Protein AF-A0A455UJW9-F1 (afdb_monomer_lite)

Structure (mmCIF, N/CA/C/O backbone):
data_AF-A0A455UJW9-F1
#
_entry.id   AF-A0A455UJW9-F1
#
loop_
_atom_site.group_PDB
_atom_site.id
_atom_site.type_symbol
_atom_site.label_atom_id
_atom_site.label_alt_id
_atom_site.label_comp_id
_atom_site.label_asym_id
_atom_site.label_entity_id
_atom_site.label_seq_id
_atom_site.pdbx_PDB_ins_code
_atom_site.Cartn_x
_atom_site.Cartn_y
_atom_site.Cartn_z
_atom_site.occupancy
_atom_site.B_iso_or_equiv
_atom_site.auth_seq_id
_atom_site.auth_comp_id
_atom_site.auth_asym_id
_atom_site.auth_atom_id
_atom_site.pdbx_PDB_model_num
ATOM 1 N N . MET A 1 1 ? -1.111 4.342 -15.914 1.00 88.56 1 MET A N 1
ATOM 2 C CA . MET A 1 1 ? -1.511 3.745 -17.210 1.00 88.56 1 MET A CA 1
ATOM 3 C C . MET A 1 1 ? -1.893 4.781 -18.258 1.00 88.56 1 MET A C 1
ATOM 5 O O . MET A 1 1 ? -1.295 4.732 -19.317 1.00 88.56 1 MET A O 1
ATOM 9 N N . GLY A 1 2 ? -2.796 5.737 -17.989 1.00 90.56 2 GLY A N 1
ATOM 10 C CA . GLY A 1 2 ? -3.159 6.770 -18.980 1.00 90.56 2 GLY A CA 1
ATOM 11 C C . GLY A 1 2 ? -1.954 7.541 -19.537 1.00 90.56 2 GLY A C 1
ATOM 12 O O . GLY A 1 2 ? -1.748 7.569 -20.743 1.00 90.56 2 GLY A O 1
ATOM 13 N N . THR A 1 3 ? -1.087 8.051 -18.657 1.00 90.50 3 THR A N 1
ATOM 14 C CA . THR A 1 3 ? 0.173 8.707 -19.053 1.00 90.50 3 THR A CA 1
ATOM 15 C C . THR A 1 3 ? 1.093 7.773 -19.843 1.00 90.50 3 THR A C 1
ATOM 17 O O . THR A 1 3 ? 1.628 8.165 -20.869 1.00 90.50 3 THR A O 1
ATOM 20 N N . TYR A 1 4 ? 1.241 6.516 -19.412 1.00 91.81 4 TYR A N 1
ATOM 21 C CA . TYR A 1 4 ? 2.058 5.528 -20.126 1.00 91.81 4 TYR A CA 1
ATOM 22 C C . TYR A 1 4 ? 1.553 5.305 -21.557 1.00 91.81 4 TYR A C 1
ATOM 24 O O . TYR A 1 4 ? 2.340 5.363 -22.497 1.00 91.81 4 TYR A O 1
ATOM 32 N N . PHE A 1 5 ? 0.244 5.106 -21.733 1.00 93.31 5 PHE A N 1
ATOM 33 C CA . PHE A 1 5 ? -0.363 4.927 -23.049 1.00 93.31 5 PHE A CA 1
ATOM 34 C C . PHE A 1 5 ? -0.197 6.173 -23.925 1.00 93.31 5 PHE A C 1
ATOM 36 O O . PHE A 1 5 ? 0.151 6.048 -25.092 1.00 93.31 5 PHE A O 1
ATOM 43 N N . LEU A 1 6 ? -0.366 7.371 -23.355 1.00 95.31 6 LEU A N 1
ATOM 44 C CA . LEU A 1 6 ? -0.190 8.628 -24.084 1.00 95.31 6 LEU A CA 1
ATOM 45 C C . LEU A 1 6 ? 1.208 8.744 -24.719 1.00 95.31 6 LEU A C 1
ATOM 47 O O . LEU A 1 6 ? 1.315 9.156 -25.872 1.00 95.31 6 LEU A O 1
ATOM 51 N N . TYR A 1 7 ? 2.262 8.355 -23.995 1.00 92.94 7 TYR A N 1
ATOM 52 C CA . TYR A 1 7 ? 3.645 8.454 -24.481 1.00 92.94 7 TYR A CA 1
ATOM 53 C C . TYR A 1 7 ? 4.110 7.253 -25.310 1.00 92.94 7 TYR A C 1
ATOM 55 O O . TYR A 1 7 ? 4.898 7.427 -26.233 1.00 92.94 7 TYR A O 1
ATOM 63 N N . THR A 1 8 ? 3.653 6.040 -24.995 1.00 92.75 8 THR A N 1
ATOM 64 C CA . THR A 1 8 ? 4.117 4.816 -25.676 1.00 92.75 8 THR A CA 1
ATOM 65 C C . THR A 1 8 ? 3.213 4.373 -26.819 1.00 92.75 8 THR A C 1
ATOM 67 O O . THR A 1 8 ? 3.627 3.550 -27.629 1.00 92.75 8 THR A O 1
ATOM 70 N N . GLN A 1 9 ? 1.979 4.889 -26.878 1.00 94.19 9 GLN A N 1
ATOM 71 C CA . GLN A 1 9 ? 0.927 4.477 -27.816 1.00 94.19 9 GLN A CA 1
ATOM 72 C C . GLN A 1 9 ? 0.648 2.962 -27.785 1.00 94.19 9 GLN A C 1
ATOM 74 O O . GLN A 1 9 ? 0.117 2.391 -28.736 1.00 94.19 9 GLN A O 1
ATOM 79 N N . GLN A 1 10 ? 1.004 2.291 -26.684 1.00 91.75 10 GLN A N 1
ATOM 80 C CA . GLN A 1 10 ? 0.871 0.849 -26.513 1.00 91.75 10 GLN A CA 1
ATOM 81 C C . GLN A 1 10 ? 0.342 0.510 -25.120 1.00 91.75 10 GLN A C 1
ATOM 83 O O . GLN A 1 10 ? 0.621 1.185 -24.128 1.00 91.75 10 GLN A O 1
ATOM 88 N N . LEU A 1 11 ? -0.427 -0.576 -25.040 1.00 89.62 11 LEU A N 1
ATOM 89 C CA . LEU A 1 11 ? -0.830 -1.185 -23.778 1.00 89.62 11 LEU A CA 1
ATOM 90 C C . LEU A 1 11 ? -0.004 -2.448 -23.570 1.00 89.62 11 LEU A C 1
ATOM 92 O O . LEU A 1 11 ? -0.319 -3.509 -24.101 1.00 89.62 11 LEU A O 1
ATOM 96 N N . SER A 1 12 ? 1.066 -2.324 -22.792 1.00 89.06 12 SER A N 1
ATOM 97 C CA . SER A 1 12 ? 1.837 -3.471 -22.328 1.00 89.06 12 SER A CA 1
ATOM 98 C C . SER A 1 12 ? 1.301 -3.951 -20.977 1.00 89.06 12 SER A C 1
ATOM 100 O O . SER A 1 12 ? 0.791 -3.167 -20.174 1.00 89.06 12 SER A O 1
ATOM 102 N N . GLY A 1 13 ? 1.394 -5.258 -20.721 1.00 91.31 13 GLY A N 1
ATOM 103 C CA . GLY A 1 13 ? 0.928 -5.854 -19.463 1.00 91.31 13 GLY A CA 1
ATOM 104 C C . GLY A 1 13 ? 1.820 -5.511 -18.266 1.00 91.31 13 GLY A C 1
ATOM 105 O O . GLY A 1 13 ? 1.342 -5.392 -17.143 1.00 91.31 13 GLY A O 1
ATOM 106 N N . LEU A 1 14 ? 3.116 -5.307 -18.498 1.00 92.62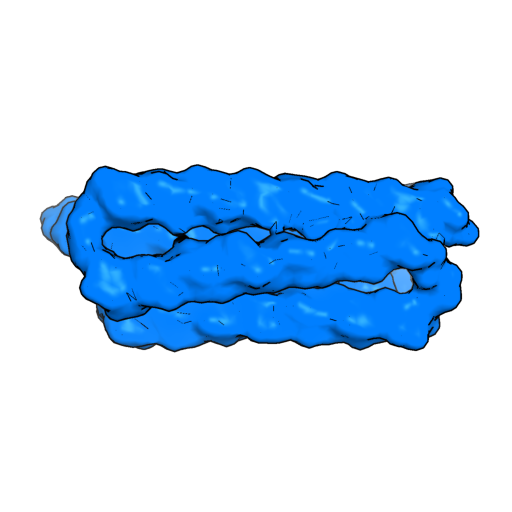 14 LEU A N 1
ATOM 107 C CA . LEU A 1 14 ? 4.110 -5.173 -17.434 1.00 92.62 14 LEU A CA 1
ATOM 108 C C . LEU A 1 14 ? 3.878 -3.960 -16.503 1.00 92.62 14 LEU A C 1
ATOM 110 O O . LEU A 1 14 ? 3.910 -4.145 -15.287 1.00 92.62 14 LEU A O 1
ATOM 114 N N . PRO A 1 15 ? 3.568 -2.744 -17.006 1.00 93.25 15 PRO A N 1
ATOM 115 C CA . PRO A 1 15 ? 3.308 -1.573 -16.164 1.00 93.25 15 PRO A CA 1
ATOM 116 C C . PRO A 1 15 ? 2.028 -1.671 -15.326 1.00 93.25 15 PRO A C 1
ATOM 118 O O . PRO A 1 15 ? 1.856 -0.891 -14.387 1.00 93.25 15 PRO A O 1
ATOM 121 N N . PHE A 1 16 ? 1.134 -2.627 -15.613 1.00 96.25 16 PHE A N 1
ATOM 122 C CA . PHE A 1 16 ? -0.020 -2.872 -14.747 1.00 96.25 16 PHE A CA 1
ATOM 123 C C . PHE A 1 16 ? 0.390 -3.421 -13.380 1.00 96.25 16 PHE A C 1
ATOM 125 O O . PHE A 1 16 ? -0.318 -3.158 -12.415 1.00 96.25 16 PHE A O 1
ATOM 132 N N . LEU A 1 17 ? 1.525 -4.121 -13.264 1.00 96.81 17 LEU A N 1
ATOM 133 C CA . LEU A 1 17 ? 2.012 -4.647 -11.984 1.00 96.81 17 LEU A CA 1
ATOM 134 C C . LEU A 1 17 ? 2.295 -3.528 -10.961 1.00 96.81 17 LEU A C 1
ATOM 136 O O . LEU A 1 17 ? 1.644 -3.520 -9.912 1.00 96.81 17 LEU A O 1
ATOM 140 N N . PRO A 1 18 ? 3.177 -2.542 -11.238 1.00 95.44 18 PRO A N 1
ATOM 141 C CA . PRO A 1 18 ? 3.417 -1.441 -10.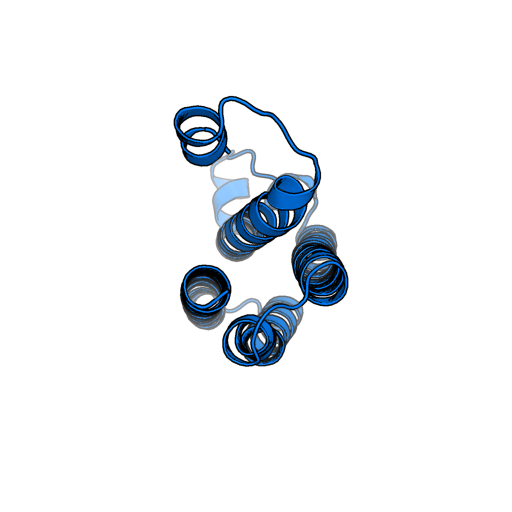308 1.00 95.44 18 PRO A CA 1
ATOM 142 C C . PRO A 1 18 ? 2.196 -0.518 -10.177 1.00 95.44 18 PRO A C 1
ATOM 144 O O . PRO A 1 18 ? 1.929 -0.011 -9.090 1.00 95.44 18 PRO A O 1
ATOM 147 N N . ALA A 1 19 ? 1.395 -0.339 -11.237 1.00 96.25 19 ALA A N 1
ATOM 148 C CA . ALA A 1 19 ? 0.160 0.443 -11.151 1.00 96.25 19 ALA A CA 1
ATOM 149 C C . ALA A 1 19 ? -0.856 -0.186 -10.179 1.00 96.25 19 ALA A C 1
ATOM 151 O O . ALA A 1 19 ? -1.443 0.520 -9.355 1.00 96.25 19 ALA A O 1
ATOM 152 N N . ALA A 1 20 ? -1.041 -1.507 -10.244 1.00 98.06 20 ALA A N 1
ATOM 153 C CA . ALA A 1 20 ? -1.907 -2.245 -9.335 1.00 98.06 20 ALA A CA 1
ATOM 154 C C . ALA A 1 20 ? -1.348 -2.248 -7.908 1.00 98.06 20 ALA A C 1
ATOM 156 O O . ALA A 1 20 ? -2.112 -2.031 -6.973 1.00 98.06 20 ALA A O 1
ATOM 157 N N . ALA A 1 21 ? -0.034 -2.409 -7.725 1.00 98.12 21 ALA A N 1
ATOM 158 C CA . ALA A 1 21 ? 0.597 -2.317 -6.408 1.00 98.12 21 ALA A CA 1
ATOM 159 C C . ALA A 1 21 ? 0.354 -0.947 -5.742 1.00 98.12 21 ALA A C 1
ATOM 161 O O . ALA A 1 21 ? -0.101 -0.899 -4.598 1.00 98.12 21 ALA A O 1
ATOM 162 N N . CYS A 1 22 ? 0.546 0.161 -6.470 1.00 97.44 22 CYS A N 1
ATOM 163 C CA . CYS A 1 22 ? 0.208 1.505 -5.986 1.00 97.44 22 CYS A CA 1
ATOM 164 C C . CYS A 1 22 ? -1.278 1.626 -5.610 1.00 97.44 22 CYS A C 1
ATOM 166 O O . CYS A 1 22 ? -1.608 2.161 -4.550 1.00 97.44 22 CYS A O 1
ATOM 168 N N . GLY A 1 23 ? -2.174 1.109 -6.458 1.00 98.12 23 GLY A N 1
ATOM 169 C CA . GLY A 1 23 ? -3.614 1.103 -6.199 1.00 98.12 23 GLY A CA 1
ATOM 170 C C . GLY A 1 23 ? -3.976 0.334 -4.927 1.00 98.12 23 GLY A C 1
ATOM 171 O O . GLY A 1 23 ? -4.687 0.861 -4.077 1.00 98.12 23 GLY A O 1
ATOM 172 N N . LEU A 1 24 ? -3.423 -0.867 -4.748 1.00 98.75 24 LEU A N 1
ATOM 173 C CA . LEU A 1 24 ? -3.640 -1.711 -3.571 1.00 98.75 24 LEU A CA 1
ATOM 174 C C . LEU A 1 24 ? -3.151 -1.044 -2.282 1.00 98.75 24 LEU A C 1
ATOM 176 O O . LEU A 1 24 ? -3.847 -1.101 -1.269 1.00 98.75 24 LEU A O 1
ATOM 180 N N . LEU A 1 25 ? -1.994 -0.373 -2.307 1.00 98.62 25 LEU A N 1
ATOM 181 C CA . LEU A 1 25 ? -1.495 0.378 -1.151 1.00 98.62 25 LEU A CA 1
ATOM 182 C C . LEU A 1 25 ? -2.371 1.600 -0.837 1.00 98.62 25 LEU A C 1
ATOM 184 O O . LEU A 1 25 ? -2.683 1.844 0.328 1.00 98.62 25 LEU A O 1
ATOM 188 N N . ALA A 1 26 ? -2.849 2.326 -1.852 1.00 98.31 26 ALA A N 1
ATOM 189 C CA . ALA A 1 26 ? -3.812 3.410 -1.653 1.00 98.31 26 ALA A CA 1
ATOM 190 C C . ALA A 1 26 ? -5.133 2.890 -1.053 1.00 98.31 26 ALA A C 1
ATOM 192 O O . ALA A 1 26 ? -5.671 3.475 -0.110 1.00 98.31 26 ALA A O 1
ATOM 193 N N . THR A 1 27 ? -5.624 1.742 -1.524 1.00 98.50 27 THR A N 1
ATOM 194 C CA . THR A 1 27 ? -6.777 1.063 -0.920 1.00 98.50 27 THR A CA 1
ATOM 195 C C . THR A 1 27 ? -6.480 0.608 0.508 1.00 98.50 27 THR A C 1
ATOM 197 O O . THR A 1 27 ? -7.358 0.685 1.363 1.00 98.50 27 THR A O 1
ATOM 200 N N . ALA A 1 28 ? -5.247 0.200 0.818 1.00 98.50 28 ALA A N 1
ATOM 201 C CA . ALA A 1 28 ? -4.856 -0.164 2.174 1.00 98.50 28 ALA A CA 1
ATOM 202 C C . ALA A 1 28 ? -4.958 1.039 3.123 1.00 98.50 28 ALA A C 1
ATOM 204 O O . ALA A 1 28 ? -5.493 0.880 4.219 1.00 98.50 28 ALA A O 1
ATOM 205 N N . VAL A 1 29 ? -4.535 2.236 2.693 1.00 98.44 29 VAL A N 1
ATOM 206 C CA . VAL A 1 29 ? -4.715 3.500 3.438 1.00 98.44 29 VAL A CA 1
ATOM 207 C C . VAL A 1 29 ? -6.198 3.770 3.708 1.00 98.44 29 VAL A C 1
ATOM 209 O O . VAL A 1 29 ? -6.577 4.021 4.854 1.00 98.44 29 VAL A O 1
ATOM 212 N N . LEU A 1 30 ? -7.049 3.658 2.682 1.00 97.81 30 LEU A N 1
ATOM 213 C CA . LEU A 1 30 ? -8.501 3.817 2.830 1.00 97.81 30 LEU A CA 1
ATOM 214 C C . LEU A 1 30 ? -9.099 2.781 3.789 1.00 97.81 30 LEU A C 1
ATOM 216 O O . LEU A 1 30 ? -9.944 3.118 4.615 1.00 97.81 30 LEU A O 1
ATOM 220 N N . ASN A 1 31 ? -8.627 1.537 3.741 1.00 98.25 31 ASN A N 1
ATOM 221 C CA . ASN A 1 31 ? -9.116 0.491 4.627 1.00 98.25 31 ASN A CA 1
ATOM 222 C C . ASN A 1 31 ? -8.731 0.745 6.093 1.00 98.25 31 ASN A C 1
ATOM 224 O O . ASN A 1 31 ? -9.553 0.499 6.968 1.00 98.25 31 ASN A O 1
ATOM 228 N N . VAL A 1 32 ? -7.537 1.286 6.387 1.00 97.81 32 VAL A N 1
ATOM 229 C CA . VAL A 1 32 ? -7.195 1.706 7.764 1.00 97.81 32 VAL A CA 1
ATOM 230 C C . VAL A 1 32 ? -8.180 2.763 8.261 1.00 97.81 32 VAL A C 1
ATOM 232 O O . VAL A 1 32 ? -8.678 2.656 9.381 1.00 97.81 32 VAL A O 1
ATOM 235 N N . ASN A 1 33 ? -8.493 3.753 7.420 1.00 97.19 33 ASN A N 1
ATOM 236 C CA . ASN A 1 33 ? -9.473 4.790 7.737 1.00 97.19 33 ASN A CA 1
ATOM 237 C C . ASN A 1 33 ? -10.861 4.178 8.021 1.00 97.19 33 ASN A C 1
ATOM 239 O O . ASN A 1 33 ? -11.437 4.428 9.075 1.00 97.19 33 ASN A O 1
ATOM 243 N N . ASN A 1 34 ? -11.344 3.280 7.156 1.00 97.44 34 ASN A N 1
ATOM 244 C CA . ASN A 1 34 ? -12.643 2.628 7.344 1.00 97.44 34 ASN A CA 1
ATOM 245 C C . ASN A 1 34 ? -12.683 1.683 8.561 1.00 97.44 34 ASN A C 1
ATOM 247 O O . ASN A 1 34 ? -13.719 1.573 9.209 1.00 97.44 34 ASN A O 1
ATOM 251 N N . VAL A 1 35 ? -11.584 0.997 8.896 1.00 96.94 35 VAL A N 1
ATOM 252 C CA . VAL A 1 35 ? -11.503 0.144 10.097 1.00 96.94 35 VAL A CA 1
ATOM 253 C C . VAL A 1 35 ? -11.488 0.979 11.375 1.00 96.94 35 VAL A C 1
ATOM 255 O O . VAL A 1 35 ? -12.098 0.572 12.364 1.00 96.94 35 VAL A O 1
ATOM 258 N N . ARG A 1 36 ? -10.807 2.133 11.366 1.00 96.44 36 ARG A N 1
ATOM 259 C CA . ARG A 1 36 ? -10.815 3.084 12.486 1.00 96.44 36 ARG A CA 1
ATOM 260 C C . ARG A 1 36 ? -12.227 3.586 12.767 1.00 96.44 36 ARG A C 1
ATOM 262 O O . ARG A 1 36 ? -12.646 3.596 13.919 1.00 96.44 36 ARG A O 1
ATOM 269 N N . ASP A 1 37 ? -12.953 3.942 11.714 1.00 96.19 37 ASP A N 1
ATOM 270 C CA . ASP A 1 37 ? -14.236 4.635 11.832 1.00 96.19 37 ASP A CA 1
ATOM 271 C C . ASP A 1 37 ? -15.446 3.682 11.787 1.00 96.19 37 ASP A C 1
ATOM 273 O O . ASP A 1 37 ? -16.587 4.136 11.809 1.00 96.19 37 ASP A O 1
ATOM 277 N N . ILE A 1 38 ? -15.224 2.359 11.800 1.00 95.94 38 ILE A N 1
ATOM 278 C CA . ILE A 1 38 ? -16.251 1.326 11.568 1.00 95.94 38 ILE A CA 1
ATOM 279 C C . ILE A 1 38 ? -17.501 1.475 12.452 1.00 95.94 38 ILE A C 1
ATOM 281 O O . ILE A 1 38 ? -18.623 1.353 11.968 1.00 95.94 38 ILE A O 1
ATOM 285 N N . GLU A 1 39 ? -17.334 1.772 13.743 1.00 94.50 39 GLU A N 1
ATOM 286 C CA . GLU A 1 39 ? -18.444 1.907 14.696 1.00 94.50 39 GLU A CA 1
ATOM 287 C C . GLU A 1 39 ? -19.226 3.214 14.510 1.00 94.50 39 GLU A C 1
ATOM 289 O O . GLU A 1 39 ? -20.430 3.263 14.767 1.00 94.50 39 GLU A O 1
ATOM 294 N N . SER A 1 40 ? -18.544 4.285 14.102 1.00 94.88 40 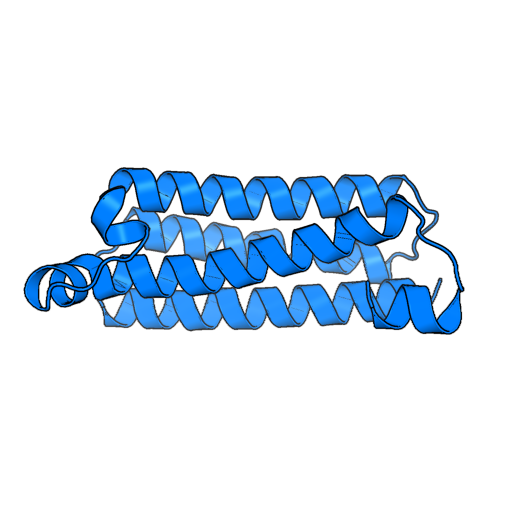SER A N 1
ATOM 295 C CA . SER A 1 40 ? -19.163 5.585 13.822 1.00 94.88 40 SER A CA 1
ATOM 296 C C . SER A 1 40 ? -19.885 5.554 12.477 1.00 94.88 40 SER A C 1
ATOM 298 O O . SER A 1 40 ? -21.032 5.982 12.368 1.00 94.88 40 SER A O 1
ATOM 300 N N . ASP A 1 41 ? -19.248 4.981 11.458 1.00 96.31 41 ASP A N 1
ATOM 301 C CA . ASP A 1 41 ? -19.818 4.827 10.125 1.00 96.31 41 ASP A CA 1
ATOM 302 C C . ASP A 1 41 ? -21.075 3.946 10.160 1.00 96.31 41 ASP A C 1
ATOM 304 O O . ASP A 1 41 ? -22.087 4.320 9.567 1.00 96.31 41 ASP A O 1
ATOM 308 N N . ALA A 1 42 ? -21.066 2.852 10.933 1.00 95.56 42 ALA A N 1
ATOM 309 C CA . ALA A 1 42 ? -22.246 2.011 11.134 1.00 95.56 42 ALA A CA 1
ATOM 310 C C . ALA A 1 42 ? -23.401 2.766 11.821 1.00 95.56 42 ALA A C 1
ATOM 312 O O . ALA A 1 42 ? -24.542 2.686 11.369 1.00 95.56 42 ALA A O 1
ATOM 313 N N . ARG A 1 43 ? -23.113 3.540 12.880 1.00 96.12 43 ARG A N 1
ATOM 314 C CA . ARG A 1 43 ? -24.119 4.350 13.597 1.00 96.12 43 ARG A CA 1
ATOM 315 C C . ARG A 1 43 ? -24.751 5.433 12.722 1.00 96.12 43 ARG A C 1
ATOM 317 O O . ARG A 1 43 ? -25.926 5.734 12.886 1.00 96.12 43 ARG A O 1
ATOM 324 N N . ASN A 1 44 ? -23.984 5.983 11.784 1.00 95.19 44 ASN A N 1
ATOM 325 C CA . ASN A 1 44 ? -24.436 7.017 10.853 1.00 95.19 44 ASN A CA 1
ATOM 326 C C . ASN A 1 44 ? -25.036 6.450 9.551 1.00 95.19 44 ASN A C 1
ATOM 328 O O . ASN A 1 44 ? -25.282 7.206 8.614 1.00 95.19 44 ASN A O 1
ATOM 332 N N . GLY A 1 45 ? -25.233 5.129 9.451 1.00 93.62 45 GLY A N 1
ATOM 333 C CA . GLY A 1 45 ? -25.817 4.489 8.270 1.00 93.62 45 GLY A CA 1
ATOM 334 C C . GLY A 1 45 ? -24.925 4.507 7.022 1.00 93.62 45 GLY A C 1
ATOM 335 O O . GLY A 1 45 ? -25.416 4.289 5.914 1.00 93.62 45 GLY A O 1
ATOM 336 N N . LYS A 1 46 ? -23.618 4.762 7.161 1.00 94.69 46 LYS A N 1
ATOM 337 C CA . LYS A 1 46 ? -22.686 4.732 6.030 1.00 94.69 46 LYS A CA 1
ATOM 338 C C . LYS A 1 46 ? -22.362 3.296 5.636 1.00 94.69 46 LYS A C 1
ATOM 340 O O . LYS A 1 46 ? -22.053 2.446 6.470 1.00 94.69 46 LYS A O 1
ATOM 345 N N . ILE A 1 47 ? -22.342 3.051 4.330 1.00 93.38 47 ILE A N 1
ATOM 346 C CA . ILE A 1 47 ? -22.022 1.743 3.760 1.00 93.38 47 ILE A CA 1
ATOM 347 C C . ILE A 1 47 ? -20.564 1.757 3.289 1.00 93.38 47 ILE A C 1
ATOM 349 O O . ILE A 1 47 ? -20.272 2.135 2.157 1.00 93.38 47 ILE A O 1
ATOM 353 N N . THR A 1 48 ? -19.641 1.341 4.160 1.00 94.88 48 THR A N 1
ATOM 354 C CA . THR A 1 48 ? -18.226 1.116 3.808 1.00 94.88 48 THR A CA 1
ATOM 355 C C . THR A 1 48 ? -17.911 -0.376 3.738 1.00 94.88 48 THR A C 1
ATOM 357 O O . THR A 1 48 ? -18.624 -1.209 4.307 1.00 94.88 48 THR A O 1
ATOM 360 N N . LEU A 1 49 ? -16.825 -0.741 3.049 1.00 93.75 49 LEU A N 1
ATOM 361 C CA . LEU A 1 49 ? -16.407 -2.142 2.967 1.00 93.75 49 LEU A CA 1
ATOM 362 C C . LEU A 1 49 ? -16.083 -2.707 4.360 1.00 93.75 49 LEU A C 1
ATOM 364 O O . LEU A 1 49 ? -16.477 -3.830 4.660 1.00 93.75 49 LEU A O 1
ATOM 368 N N . ALA A 1 50 ? -15.456 -1.913 5.236 1.00 95.56 50 ALA A N 1
ATOM 369 C CA . ALA A 1 50 ? -15.173 -2.325 6.610 1.00 95.56 50 ALA A CA 1
ATOM 370 C C . ALA A 1 50 ? -16.454 -2.598 7.415 1.00 95.56 50 ALA A C 1
ATOM 372 O O . ALA A 1 50 ? -16.519 -3.611 8.108 1.00 95.56 50 ALA A O 1
ATOM 373 N N . VAL A 1 51 ? -17.487 -1.756 7.276 1.00 96.62 51 VAL A N 1
ATOM 374 C CA . VAL A 1 51 ? -18.798 -1.972 7.918 1.00 96.62 51 VAL A CA 1
ATOM 375 C C . VAL A 1 51 ? -19.454 -3.258 7.409 1.00 96.62 51 VAL A C 1
ATOM 377 O O . VAL A 1 51 ? -19.948 -4.044 8.211 1.00 96.62 51 VAL A O 1
ATOM 380 N N . ARG A 1 52 ? -19.415 -3.521 6.094 1.00 96.69 52 ARG A N 1
ATOM 381 C CA . ARG A 1 52 ? -20.015 -4.736 5.508 1.00 96.69 52 ARG A CA 1
ATOM 382 C C . ARG 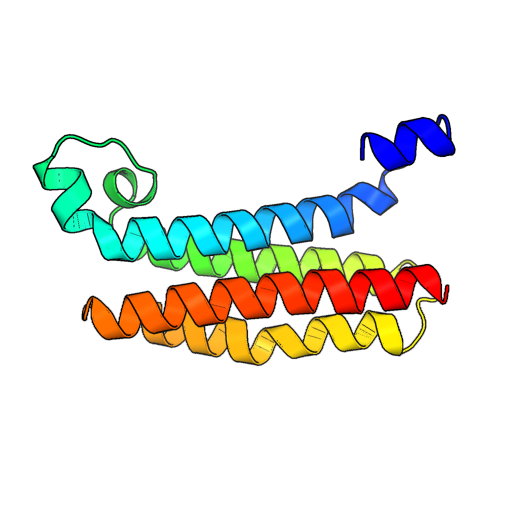A 1 52 ? -19.271 -6.020 5.868 1.00 96.69 52 ARG A C 1
ATOM 384 O O . ARG A 1 52 ? -19.905 -7.049 6.069 1.00 96.69 52 ARG A O 1
ATOM 391 N N . LEU A 1 53 ? -17.941 -5.977 5.903 1.00 95.81 53 LEU A N 1
ATOM 392 C CA . LEU A 1 53 ? -17.103 -7.137 6.213 1.00 95.81 53 LEU A CA 1
ATOM 393 C C . LEU A 1 53 ? -17.051 -7.433 7.717 1.00 95.81 53 LEU A C 1
ATOM 395 O O . LEU A 1 53 ? -16.848 -8.583 8.115 1.00 95.81 53 LEU A O 1
ATOM 399 N N . GLY A 1 54 ? -17.200 -6.401 8.547 1.00 96.31 54 GLY A N 1
ATOM 400 C CA . GLY A 1 54 ? -16.863 -6.446 9.962 1.00 96.31 54 GLY A CA 1
ATOM 401 C C . GLY A 1 54 ? -15.352 -6.345 10.194 1.00 96.31 54 GLY A C 1
ATOM 402 O O . GLY A 1 54 ? -14.530 -6.637 9.321 1.00 96.31 54 GLY A O 1
ATOM 403 N N . ARG A 1 55 ? -14.963 -5.941 11.409 1.00 95.75 55 ARG A N 1
ATOM 404 C CA . ARG A 1 55 ? -13.570 -5.600 11.745 1.00 95.75 55 ARG A CA 1
ATOM 405 C C . ARG A 1 55 ? -12.568 -6.721 11.436 1.00 95.75 55 ARG A C 1
ATOM 407 O O . ARG A 1 55 ? -11.525 -6.445 10.855 1.00 95.75 55 ARG A O 1
ATOM 414 N N . ALA A 1 56 ? -12.870 -7.965 11.811 1.00 96.38 56 ALA A N 1
ATOM 415 C CA . ALA A 1 56 ? -11.953 -9.094 11.623 1.00 96.38 56 ALA A CA 1
ATOM 416 C C . ALA A 1 56 ? -11.649 -9.349 10.135 1.00 96.38 56 ALA A C 1
ATOM 418 O O . ALA A 1 56 ? -10.490 -9.435 9.734 1.00 96.38 56 ALA A O 1
ATOM 419 N N . ASN A 1 57 ? -12.684 -9.375 9.295 1.00 98.00 57 ASN A N 1
ATOM 420 C CA . ASN A 1 57 ? -12.517 -9.565 7.856 1.00 98.00 57 ASN A CA 1
ATOM 421 C C . ASN A 1 57 ? -11.897 -8.337 7.181 1.00 98.00 57 ASN A C 1
ATOM 423 O O . ASN A 1 57 ? -11.121 -8.493 6.246 1.00 98.00 57 ASN A O 1
ATOM 427 N N . ALA A 1 58 ? -12.173 -7.126 7.672 1.00 97.81 58 ALA A N 1
ATOM 428 C CA . ALA A 1 58 ? -11.521 -5.910 7.194 1.00 97.81 58 ALA A CA 1
ATOM 429 C C . ALA A 1 58 ? -10.009 -5.892 7.507 1.00 97.81 58 ALA A C 1
ATOM 431 O O . ALA A 1 58 ? -9.224 -5.372 6.714 1.00 97.81 58 ALA A O 1
ATOM 432 N N . ILE A 1 59 ? -9.582 -6.505 8.619 1.00 98.12 59 ILE A N 1
ATOM 433 C CA . ILE A 1 59 ? -8.162 -6.730 8.937 1.00 98.12 59 ILE A CA 1
ATOM 434 C C . ILE A 1 59 ? -7.551 -7.776 7.993 1.00 98.12 59 ILE A C 1
ATOM 436 O O . ILE A 1 59 ? -6.490 -7.527 7.426 1.00 98.12 59 ILE A O 1
ATOM 440 N N . ASN A 1 60 ? -8.219 -8.911 7.759 1.00 98.38 60 ASN A N 1
ATOM 441 C CA . ASN A 1 60 ? -7.742 -9.924 6.803 1.00 98.38 60 ASN A CA 1
ATOM 442 C C . ASN A 1 60 ? -7.620 -9.352 5.383 1.00 98.38 60 ASN A C 1
ATOM 444 O O . ASN A 1 60 ? -6.629 -9.581 4.692 1.00 98.38 60 ASN A O 1
ATOM 448 N N . TYR A 1 61 ? -8.597 -8.544 4.976 1.00 98.44 61 TYR A N 1
ATOM 449 C CA . TYR A 1 61 ? -8.564 -7.797 3.726 1.00 98.44 61 TYR A CA 1
ATOM 450 C C . TYR A 1 61 ? -7.364 -6.844 3.666 1.00 98.44 61 TYR A C 1
ATOM 452 O O . TYR A 1 61 ? -6.670 -6.805 2.653 1.00 98.44 61 TYR A O 1
ATOM 460 N N . HIS A 1 62 ? -7.050 -6.140 4.758 1.00 98.50 62 HIS A N 1
ATOM 461 C CA . HIS A 1 62 ? -5.859 -5.292 4.827 1.00 98.50 62 HIS A CA 1
ATOM 462 C C . HIS A 1 62 ? -4.568 -6.084 4.577 1.00 98.50 62 HIS A C 1
ATOM 464 O O . HIS A 1 62 ? -3.730 -5.661 3.783 1.00 98.50 62 HIS A O 1
ATOM 470 N N . TRP A 1 63 ? -4.422 -7.253 5.207 1.00 98.62 63 TRP A N 1
ATOM 471 C CA . TRP A 1 63 ? -3.271 -8.130 4.987 1.00 98.62 63 TRP A CA 1
ATOM 472 C C . TRP A 1 63 ? -3.178 -8.624 3.541 1.00 98.62 63 TRP A C 1
ATOM 474 O O . TRP A 1 63 ? -2.084 -8.638 2.977 1.00 98.62 63 TRP A O 1
ATOM 484 N N . ALA A 1 64 ? -4.311 -8.955 2.917 1.00 98.62 64 ALA A N 1
ATOM 485 C CA . ALA A 1 64 ? -4.357 -9.340 1.510 1.00 98.62 64 ALA A CA 1
ATOM 486 C C . ALA A 1 64 ? -3.917 -8.196 0.581 1.00 98.62 64 ALA A C 1
ATOM 488 O O . ALA A 1 64 ? -3.131 -8.429 -0.336 1.00 98.62 64 ALA A O 1
ATOM 489 N N . LEU A 1 65 ? -4.357 -6.957 0.843 1.00 98.69 65 LEU A N 1
ATOM 490 C CA . LEU A 1 65 ? -3.933 -5.778 0.080 1.00 98.69 65 LEU A CA 1
ATOM 491 C C . LEU A 1 65 ? -2.415 -5.579 0.139 1.00 98.69 65 LEU A C 1
ATOM 493 O O . LEU A 1 65 ? -1.780 -5.402 -0.899 1.00 98.69 65 LEU A O 1
ATOM 497 N N . LEU A 1 66 ? -1.830 -5.633 1.342 1.00 98.56 66 LEU A N 1
ATOM 498 C CA . LEU A 1 66 ? -0.387 -5.461 1.522 1.00 98.56 66 LEU A CA 1
ATOM 499 C C . LEU A 1 66 ? 0.407 -6.603 0.880 1.00 98.56 66 LEU A C 1
ATOM 501 O O . LEU A 1 66 ? 1.377 -6.350 0.167 1.00 98.56 66 LEU A O 1
ATOM 505 N N . GLY A 1 67 ? -0.015 -7.850 1.104 1.00 98.44 67 GLY A N 1
ATOM 506 C CA . GLY A 1 67 ? 0.639 -9.028 0.541 1.00 98.44 67 GLY A CA 1
ATOM 507 C C . GLY A 1 67 ? 0.626 -9.017 -0.985 1.00 98.44 67 GLY A C 1
ATOM 508 O O . GLY A 1 67 ? 1.667 -9.214 -1.609 1.00 98.44 67 GLY A O 1
ATOM 509 N N . LEU A 1 68 ? -0.525 -8.710 -1.590 1.00 98.62 68 LEU A N 1
ATOM 510 C CA . LEU A 1 68 ? -0.652 -8.637 -3.042 1.00 98.62 68 LEU A CA 1
ATOM 511 C C . LEU A 1 68 ? 0.154 -7.468 -3.622 1.00 98.62 68 LEU A C 1
ATOM 513 O O . LEU A 1 68 ? 0.833 -7.650 -4.626 1.00 98.62 68 LEU A O 1
ATOM 517 N N . ALA A 1 69 ? 0.155 -6.295 -2.981 1.00 98.62 69 ALA A N 1
ATOM 518 C CA . ALA A 1 69 ? 0.958 -5.163 -3.442 1.00 98.62 69 ALA A CA 1
ATOM 519 C C . ALA A 1 69 ? 2.463 -5.486 -3.460 1.00 98.62 69 ALA A C 1
ATOM 521 O O . ALA A 1 69 ? 3.147 -5.223 -4.453 1.00 98.62 69 ALA A O 1
ATOM 522 N N . LEU A 1 70 ? 2.978 -6.094 -2.385 1.00 98.19 70 LEU A N 1
ATOM 523 C CA . LEU A 1 70 ? 4.383 -6.500 -2.299 1.00 98.19 70 LEU A CA 1
ATOM 524 C C . LEU A 1 70 ? 4.717 -7.609 -3.300 1.00 98.19 70 LEU A C 1
ATOM 526 O O . LEU A 1 70 ? 5.766 -7.548 -3.937 1.00 98.19 70 LEU A O 1
ATOM 530 N N . LEU A 1 71 ? 3.815 -8.575 -3.495 1.00 98.50 71 LEU A N 1
ATOM 531 C CA . LEU A 1 71 ? 3.984 -9.636 -4.485 1.00 98.50 71 LEU A CA 1
ATOM 532 C C . LEU A 1 71 ? 4.073 -9.072 -5.909 1.00 98.50 71 LEU A C 1
ATOM 534 O O . LEU A 1 71 ? 5.003 -9.405 -6.637 1.00 98.50 71 LEU A O 1
ATOM 538 N N . LEU A 1 72 ? 3.150 -8.187 -6.301 1.00 98.38 72 LEU A N 1
ATOM 539 C CA . LEU A 1 72 ? 3.162 -7.563 -7.629 1.00 98.38 72 LEU A CA 1
ATOM 540 C C . LEU A 1 72 ? 4.412 -6.703 -7.845 1.00 98.38 72 LEU A C 1
ATOM 542 O O . LEU A 1 72 ? 4.988 -6.723 -8.932 1.00 98.38 72 LEU A O 1
ATOM 546 N N . THR A 1 73 ? 4.865 -6.001 -6.802 1.00 97.75 73 THR A N 1
ATOM 547 C CA . THR A 1 73 ? 6.134 -5.258 -6.832 1.00 97.75 73 THR A CA 1
ATOM 548 C C . THR A 1 73 ? 7.307 -6.200 -7.073 1.00 97.75 73 THR A C 1
ATOM 550 O O . THR A 1 73 ? 8.125 -5.944 -7.948 1.00 97.75 73 THR A O 1
ATOM 553 N N . LEU A 1 74 ? 7.386 -7.301 -6.323 1.00 97.50 74 LEU A N 1
ATOM 554 C CA . LEU A 1 74 ? 8.473 -8.267 -6.440 1.00 97.50 74 LEU A CA 1
ATOM 555 C C . LEU A 1 74 ? 8.512 -8.903 -7.833 1.00 97.50 74 LEU A C 1
ATOM 557 O O . LEU A 1 74 ? 9.578 -8.967 -8.438 1.00 97.50 74 LEU A O 1
ATOM 561 N N . ILE A 1 75 ? 7.356 -9.316 -8.364 1.00 97.44 75 ILE A N 1
ATOM 562 C CA . ILE A 1 75 ? 7.249 -9.860 -9.726 1.00 97.44 75 ILE A CA 1
ATOM 563 C C . ILE A 1 75 ? 7.782 -8.844 -10.741 1.00 97.44 75 ILE A C 1
ATOM 565 O O . ILE A 1 75 ? 8.564 -9.204 -11.616 1.00 97.44 75 ILE A O 1
ATOM 569 N N . TYR A 1 76 ? 7.403 -7.573 -10.606 1.00 96.44 76 TYR A N 1
ATOM 570 C CA . TYR A 1 76 ? 7.852 -6.516 -11.506 1.00 96.44 76 TYR A CA 1
ATOM 571 C C . TYR A 1 76 ? 9.367 -6.259 -11.427 1.00 96.44 76 TYR A C 1
ATOM 573 O O . TYR A 1 76 ? 10.020 -6.158 -12.463 1.00 96.44 76 TYR A O 1
ATOM 581 N N . LEU A 1 77 ? 9.933 -6.205 -10.216 1.00 95.56 77 LEU A N 1
ATOM 582 C CA . LEU A 1 77 ? 11.368 -5.983 -9.998 1.00 95.56 77 LEU A CA 1
ATOM 583 C C . LEU A 1 77 ? 12.239 -7.151 -10.473 1.00 95.56 77 LEU A C 1
ATOM 585 O O . LEU A 1 77 ? 13.370 -6.924 -10.878 1.00 95.56 77 LEU A O 1
ATOM 589 N N . VAL A 1 78 ? 11.736 -8.387 -10.418 1.00 95.50 78 VAL A N 1
ATOM 590 C CA . VAL A 1 78 ? 12.454 -9.573 -10.919 1.00 95.50 78 VAL A CA 1
ATOM 591 C C . VAL A 1 78 ? 12.323 -9.707 -12.439 1.00 95.50 78 VAL A C 1
ATOM 593 O O . VAL A 1 78 ? 13.237 -10.204 -13.092 1.00 95.50 78 VAL A O 1
ATOM 596 N N . ALA A 1 79 ? 11.205 -9.261 -13.018 1.00 94.56 79 ALA A N 1
ATOM 597 C CA . ALA A 1 79 ? 10.965 -9.332 -14.459 1.00 94.56 79 ALA A CA 1
ATOM 598 C C . ALA A 1 79 ? 11.803 -8.333 -15.279 1.00 94.56 79 ALA A C 1
ATOM 600 O O . ALA A 1 79 ? 11.899 -8.482 -16.496 1.00 94.56 79 ALA A O 1
ATOM 601 N N . LEU A 1 80 ? 12.388 -7.316 -14.638 1.00 90.31 80 LEU A N 1
ATOM 602 C CA . LEU A 1 80 ? 13.198 -6.282 -15.280 1.00 90.31 80 LEU A CA 1
ATOM 603 C C . LEU A 1 80 ? 14.554 -6.133 -14.580 1.00 90.31 80 LEU A C 1
ATOM 605 O O . LEU A 1 80 ? 14.631 -6.315 -13.368 1.00 90.31 80 LEU A O 1
ATOM 609 N N . PRO A 1 81 ? 15.622 -5.726 -15.287 1.00 88.69 81 PRO A N 1
ATOM 610 C CA . PRO A 1 81 ? 16.910 -5.425 -14.669 1.00 88.69 81 PRO A CA 1
ATOM 611 C C . PRO A 1 81 ? 16.894 -4.064 -13.944 1.00 88.69 81 PRO A C 1
ATOM 613 O O . PRO A 1 81 ? 17.673 -3.166 -14.252 1.00 88.69 81 PRO A O 1
ATOM 616 N N . VAL A 1 82 ? 15.982 -3.892 -12.982 1.00 89.69 82 VAL A N 1
ATOM 617 C CA . VAL A 1 82 ? 15.811 -2.639 -12.236 1.00 89.69 82 VAL A CA 1
ATOM 618 C C . VAL A 1 82 ? 17.017 -2.405 -11.312 1.00 89.69 82 VAL A C 1
ATOM 620 O O . VAL A 1 82 ? 17.399 -3.320 -10.572 1.00 89.69 82 VAL A O 1
ATOM 623 N N . PRO A 1 83 ? 17.599 -1.189 -11.280 1.00 89.94 83 PRO A N 1
ATOM 624 C CA . PRO A 1 83 ? 18.685 -0.846 -10.366 1.00 89.94 83 PRO A CA 1
ATOM 625 C C . PRO A 1 83 ? 18.325 -1.064 -8.891 1.00 89.94 83 PRO A C 1
ATOM 627 O O . PRO A 1 83 ? 17.153 -1.041 -8.505 1.00 89.94 83 PRO A O 1
ATOM 630 N N . LEU A 1 84 ? 19.343 -1.159 -8.025 1.00 90.56 84 LEU A N 1
ATOM 631 C CA . LEU A 1 84 ? 19.173 -1.287 -6.565 1.00 90.56 84 LEU A CA 1
ATOM 632 C C . LEU A 1 84 ? 18.257 -0.206 -5.961 1.00 90.56 84 LEU A C 1
ATOM 634 O O . LEU A 1 84 ? 17.562 -0.460 -4.977 1.00 90.56 84 LEU A O 1
ATOM 638 N N . ALA A 1 85 ? 18.207 0.980 -6.574 1.00 90.25 85 ALA A N 1
ATOM 639 C CA . ALA A 1 85 ? 17.279 2.038 -6.193 1.00 90.25 85 ALA A CA 1
ATOM 640 C C . ALA A 1 85 ? 15.806 1.585 -6.261 1.00 90.25 85 ALA A C 1
ATOM 642 O O . ALA A 1 85 ? 15.049 1.872 -5.338 1.00 90.25 85 ALA A O 1
ATOM 643 N N . GLY A 1 86 ? 15.396 0.810 -7.271 1.00 91.62 86 GLY A N 1
ATOM 644 C CA . GLY A 1 86 ? 14.033 0.271 -7.353 1.00 91.62 86 GLY A CA 1
ATOM 645 C C . GLY A 1 86 ? 13.752 -0.795 -6.298 1.00 91.62 86 GLY A C 1
ATOM 646 O O . GLY A 1 86 ? 12.676 -0.801 -5.698 1.00 91.62 86 GLY A O 1
ATOM 647 N N . TRP A 1 87 ? 14.744 -1.630 -5.980 1.00 95.88 87 TRP A N 1
ATOM 648 C CA . TRP A 1 87 ? 14.656 -2.627 -4.906 1.00 95.88 87 TRP A CA 1
ATOM 649 C C . TRP A 1 87 ? 14.468 -2.002 -3.522 1.00 95.88 87 TRP A C 1
ATOM 651 O O . TRP A 1 87 ? 13.797 -2.586 -2.670 1.00 95.88 87 TRP A O 1
ATOM 661 N N . SER A 1 88 ? 14.972 -0.782 -3.310 1.00 95.75 88 SER A N 1
ATOM 662 C CA . SER A 1 88 ? 14.767 -0.048 -2.056 1.00 95.75 88 SER A CA 1
ATOM 663 C C . SER A 1 88 ? 13.287 0.230 -1.748 1.00 95.75 88 SER A C 1
ATOM 665 O O . SER A 1 88 ? 12.930 0.378 -0.579 1.00 95.75 88 SER A O 1
ATOM 667 N N . SER A 1 89 ? 12.400 0.208 -2.755 1.00 96.12 89 SER A N 1
ATOM 668 C CA . SER A 1 89 ? 10.948 0.324 -2.549 1.00 96.12 89 SER A CA 1
ATOM 669 C C . SER A 1 89 ? 10.390 -0.760 -1.619 1.00 96.12 89 SER A C 1
ATOM 671 O O . SER A 1 89 ? 9.425 -0.505 -0.904 1.00 96.12 89 SER A O 1
ATOM 673 N N . LEU A 1 90 ? 11.025 -1.935 -1.531 1.00 97.06 90 LEU A N 1
ATOM 674 C CA . LEU A 1 90 ? 10.609 -3.018 -0.635 1.00 97.06 90 LEU A CA 1
ATOM 675 C C . LEU A 1 90 ? 10.886 -2.725 0.849 1.00 97.06 90 LEU A C 1
ATOM 677 O O . LEU A 1 90 ? 10.286 -3.362 1.715 1.00 97.06 90 LEU A O 1
ATOM 681 N N . LEU A 1 91 ? 11.724 -1.733 1.179 1.00 96.50 91 LEU A N 1
ATOM 682 C CA . LEU A 1 91 ? 12.011 -1.352 2.571 1.00 96.50 91 LEU A CA 1
ATOM 683 C C . LEU A 1 91 ? 10.757 -0.878 3.321 1.00 96.50 91 LEU A C 1
ATOM 685 O O . LEU A 1 91 ? 10.674 -1.006 4.544 1.00 96.50 91 LEU A O 1
ATOM 689 N N . VAL A 1 92 ? 9.744 -0.395 2.596 1.00 96.75 92 VAL A N 1
ATOM 690 C CA . VAL A 1 92 ? 8.450 0.011 3.165 1.00 96.75 92 VAL A CA 1
ATOM 691 C C . VAL A 1 92 ? 7.629 -1.164 3.706 1.00 96.75 92 VAL A C 1
ATOM 693 O O . VAL A 1 92 ? 6.700 -0.949 4.485 1.00 96.75 92 VAL A O 1
ATOM 696 N N . ALA A 1 93 ? 7.980 -2.411 3.370 1.00 97.38 93 ALA A N 1
ATOM 697 C CA . ALA A 1 93 ? 7.292 -3.596 3.871 1.00 97.38 93 ALA A CA 1
ATOM 698 C C . ALA A 1 93 ? 7.315 -3.660 5.405 1.00 97.38 93 ALA A C 1
ATOM 700 O O . ALA A 1 93 ? 6.306 -3.992 6.029 1.00 97.38 93 ALA A O 1
ATOM 701 N N . LYS A 1 94 ? 8.427 -3.273 6.043 1.00 97.31 94 LYS A N 1
ATOM 702 C CA . LYS A 1 94 ? 8.522 -3.262 7.508 1.00 97.31 94 LYS A CA 1
ATOM 703 C C . LYS A 1 94 ? 7.536 -2.272 8.152 1.00 97.31 94 LYS A C 1
ATOM 705 O O . LYS A 1 94 ? 6.702 -2.712 8.939 1.00 97.31 94 LYS A O 1
ATOM 710 N N . PRO A 1 95 ? 7.563 -0.957 7.856 1.00 97.56 95 PRO A N 1
ATOM 711 C CA . PRO A 1 95 ? 6.619 -0.034 8.478 1.00 97.56 95 PRO A CA 1
ATOM 712 C C . PRO A 1 95 ? 5.152 -0.342 8.134 1.00 97.56 95 PRO A C 1
ATOM 714 O O . PRO A 1 95 ? 4.301 -0.124 8.999 1.00 97.56 95 PRO A O 1
ATOM 717 N N . LEU A 1 96 ? 4.857 -0.887 6.945 1.00 97.81 96 LEU A N 1
ATOM 718 C CA . LEU A 1 96 ? 3.510 -1.338 6.570 1.00 97.81 96 LEU A CA 1
ATOM 719 C C . LEU A 1 96 ? 3.040 -2.535 7.407 1.00 97.81 96 LEU A C 1
ATOM 721 O O . LEU A 1 96 ? 1.933 -2.515 7.940 1.00 97.81 96 LEU A O 1
ATOM 725 N N . THR A 1 97 ? 3.880 -3.558 7.570 1.00 97.75 97 THR A N 1
ATOM 726 C CA . THR A 1 97 ? 3.538 -4.738 8.381 1.00 97.75 97 THR A CA 1
ATOM 727 C C . THR A 1 97 ? 3.432 -4.398 9.866 1.00 97.75 97 THR A C 1
ATOM 729 O O . THR A 1 97 ? 2.507 -4.866 10.528 1.00 97.75 97 THR A O 1
ATOM 732 N N . ASP A 1 98 ? 4.300 -3.525 10.384 1.00 97.06 98 ASP A N 1
ATOM 733 C CA . ASP A 1 98 ? 4.187 -2.988 11.743 1.00 97.06 98 ASP A CA 1
ATOM 734 C C . ASP A 1 98 ? 2.842 -2.260 11.935 1.00 97.06 98 ASP A C 1
ATOM 736 O O . ASP A 1 98 ? 2.170 -2.453 12.947 1.00 97.06 98 ASP A O 1
ATOM 740 N N . ALA A 1 99 ? 2.419 -1.444 10.959 1.00 97.06 99 ALA A N 1
ATOM 741 C CA . ALA A 1 99 ? 1.134 -0.748 11.019 1.00 97.06 99 ALA A CA 1
ATOM 742 C C . ALA A 1 99 ? -0.063 -1.713 10.977 1.00 97.06 99 ALA A C 1
ATOM 744 O O . ALA A 1 99 ? -1.002 -1.568 11.761 1.00 97.06 99 ALA A O 1
ATOM 745 N N . ALA A 1 100 ? -0.006 -2.734 10.119 1.00 97.44 100 ALA A N 1
ATOM 746 C CA . ALA A 1 100 ? -1.039 -3.761 10.004 1.00 97.44 100 ALA A CA 1
ATOM 747 C C . ALA A 1 100 ? -1.161 -4.632 11.267 1.00 97.44 100 ALA A C 1
ATOM 749 O O . ALA A 1 100 ? -2.269 -4.985 11.679 1.00 97.44 100 ALA A O 1
ATOM 750 N N . ARG A 1 101 ? -0.042 -4.939 11.936 1.00 97.75 101 ARG A N 1
ATOM 751 C CA . ARG A 1 101 ? -0.048 -5.623 13.241 1.00 97.75 101 ARG A CA 1
ATOM 752 C C . ARG A 1 101 ? -0.741 -4.773 14.298 1.00 97.75 101 ARG A C 1
ATOM 754 O O . ARG A 1 101 ? -1.659 -5.255 14.955 1.00 97.75 101 ARG A O 1
ATOM 761 N N . THR A 1 102 ? -0.384 -3.496 14.413 1.00 97.00 102 THR A N 1
ATOM 762 C CA . THR A 1 102 ? -1.046 -2.582 15.357 1.00 97.00 102 THR A CA 1
ATOM 763 C C . THR A 1 102 ? -2.540 -2.446 15.063 1.00 97.00 102 THR A C 1
ATOM 765 O O . THR A 1 102 ? -3.346 -2.507 15.989 1.00 97.00 102 THR A O 1
ATOM 768 N N . LEU A 1 103 ? -2.933 -2.345 13.788 1.00 96.38 103 LEU A N 1
ATOM 769 C CA . LEU A 1 103 ? -4.338 -2.342 13.361 1.00 96.38 103 LEU A CA 1
ATOM 770 C C . LEU A 1 103 ? -5.093 -3.605 13.817 1.00 96.38 103 LEU A C 1
ATOM 772 O O . LEU A 1 103 ? -6.274 -3.539 14.169 1.00 96.38 103 LEU A O 1
ATOM 776 N N . SER A 1 104 ? -4.407 -4.750 13.830 1.00 96.25 104 SER A N 1
ATOM 777 C CA . SER A 1 104 ? -4.980 -6.041 14.222 1.00 96.25 104 SER A CA 1
ATOM 778 C C . SER A 1 104 ? -5.259 -6.131 15.726 1.00 96.25 104 SER A C 1
ATOM 780 O O . SER A 1 104 ? -6.231 -6.769 16.127 1.00 96.25 104 SER A O 1
ATOM 782 N N . HIS A 1 105 ? -4.447 -5.470 16.557 1.00 95.12 105 HIS A N 1
ATOM 783 C CA . HIS A 1 105 ? -4.518 -5.589 18.018 1.00 95.12 105 HIS A CA 1
ATOM 784 C C . HIS A 1 105 ? -5.168 -4.390 18.723 1.00 95.12 105 HIS A C 1
ATOM 786 O O . HIS A 1 105 ? -5.770 -4.569 19.779 1.00 95.12 105 HIS A O 1
ATOM 792 N N . SER A 1 106 ? -5.082 -3.180 18.162 1.00 94.06 106 SER A N 1
ATOM 793 C CA . SER A 1 106 ? -5.558 -1.955 18.817 1.00 94.06 106 SER A CA 1
ATOM 794 C C . SER A 1 106 ? -6.910 -1.481 18.291 1.00 94.06 106 SER A C 1
ATOM 796 O O . SER A 1 106 ? -7.134 -1.428 17.083 1.00 94.06 106 SER A O 1
ATOM 798 N N . ARG A 1 107 ? -7.801 -1.067 19.197 1.00 93.56 107 ARG A N 1
ATOM 799 C CA . ARG A 1 107 ? -9.067 -0.377 18.878 1.00 93.56 107 ARG A CA 1
ATOM 800 C C . ARG A 1 107 ? -9.040 1.119 19.192 1.00 93.56 107 ARG A C 1
ATOM 802 O O . ARG A 1 107 ? -10.020 1.803 18.932 1.00 93.56 107 ARG A O 1
ATOM 809 N N . ASP A 1 108 ? -7.936 1.610 19.738 1.00 95.19 108 ASP A N 1
ATOM 810 C CA . ASP A 1 108 ? -7.796 3.004 20.136 1.00 95.19 108 ASP A CA 1
ATOM 811 C C . ASP A 1 108 ? -7.738 3.927 18.904 1.00 95.19 108 ASP A C 1
ATOM 813 O O . ASP A 1 108 ? -6.909 3.740 18.009 1.00 95.19 108 ASP A O 1
ATOM 817 N N . GLY A 1 109 ? -8.626 4.921 18.846 1.00 92.12 109 GLY A N 1
ATOM 818 C CA . GLY A 1 109 ? -8.761 5.808 17.689 1.00 92.12 109 GLY A CA 1
ATOM 819 C C . GLY A 1 109 ? -7.528 6.676 17.410 1.00 92.12 109 GLY A C 1
ATOM 820 O O . GLY A 1 109 ? -7.234 6.964 16.244 1.00 92.12 109 GLY A O 1
ATOM 821 N N . GLU A 1 110 ? -6.776 7.061 18.442 1.00 94.75 110 GLU A N 1
ATOM 822 C CA . GLU A 1 110 ? -5.550 7.847 18.306 1.00 94.75 110 GLU A CA 1
ATOM 823 C C . GLU A 1 110 ? -4.419 6.974 17.752 1.00 94.75 110 GLU A C 1
ATOM 825 O O . GLU A 1 110 ? -3.787 7.334 16.752 1.00 94.75 110 GLU A O 1
ATOM 830 N N . ILE A 1 111 ? -4.247 5.766 18.302 1.00 96.31 111 ILE A N 1
ATOM 831 C CA . ILE A 1 111 ? -3.282 4.781 17.788 1.00 96.31 111 ILE A CA 1
ATOM 832 C C . ILE A 1 111 ? -3.577 4.465 16.317 1.00 96.31 111 ILE A C 1
ATOM 834 O O . ILE A 1 111 ? -2.670 4.460 15.479 1.00 96.31 111 ILE A O 1
ATOM 838 N N . LEU A 1 112 ? -4.847 4.236 15.973 1.00 95.31 112 LEU A N 1
ATOM 839 C CA . LEU A 1 112 ? -5.263 3.943 14.600 1.00 95.31 112 LEU A CA 1
ATOM 840 C C . LEU A 1 112 ? -5.066 5.135 13.655 1.00 95.31 112 LEU A C 1
ATOM 842 O O . LEU A 1 112 ? -4.701 4.939 12.495 1.00 95.31 112 LEU A O 1
ATOM 846 N N . THR A 1 113 ? -5.223 6.368 14.139 1.00 96.69 113 THR A N 1
ATOM 847 C CA . THR A 1 113 ? -4.885 7.579 13.374 1.00 96.69 113 THR A CA 1
ATOM 848 C C . THR A 1 113 ? -3.381 7.666 13.108 1.00 96.69 113 THR A C 1
ATOM 850 O O . THR A 1 113 ? -2.962 7.975 11.988 1.00 96.69 113 THR A O 1
ATOM 853 N N . GLY A 1 114 ? -2.555 7.298 14.090 1.00 97.06 114 GLY A N 1
ATOM 854 C CA . GLY A 1 114 ? -1.116 7.126 13.899 1.00 97.06 114 GLY A CA 1
ATOM 855 C C . GLY A 1 114 ? -0.789 6.084 12.823 1.00 97.06 114 GLY A C 1
ATOM 856 O O . GLY A 1 114 ? 0.067 6.323 11.966 1.00 97.06 114 GLY A O 1
ATOM 857 N N . MET A 1 115 ? -1.498 4.950 12.809 1.00 96.00 115 MET A N 1
ATOM 858 C CA . MET A 1 115 ? -1.296 3.904 11.797 1.00 96.00 115 MET A CA 1
ATOM 859 C C . MET A 1 115 ? -1.755 4.339 10.406 1.00 96.00 115 MET A C 1
ATOM 861 O O . MET A 1 115 ? -1.055 4.058 9.437 1.00 96.00 115 MET A O 1
ATOM 865 N N . LEU A 1 116 ? -2.849 5.098 10.294 1.00 97.06 116 LEU A N 1
ATOM 866 C CA . LEU A 1 116 ? -3.281 5.695 9.028 1.00 97.06 116 LEU A CA 1
ATOM 867 C C . LEU A 1 116 ? -2.172 6.569 8.427 1.00 97.06 116 LEU A C 1
ATOM 869 O O . LEU A 1 116 ? -1.811 6.401 7.261 1.00 97.06 116 LEU A O 1
ATOM 873 N N . LYS A 1 117 ? -1.577 7.452 9.241 1.00 97.50 117 LYS A N 1
ATOM 874 C CA . LYS A 1 117 ? -0.448 8.296 8.826 1.00 97.50 117 LYS A CA 1
ATOM 875 C C . LYS A 1 117 ? 0.760 7.454 8.412 1.00 97.50 117 LYS A C 1
ATOM 877 O O . LYS A 1 117 ? 1.354 7.715 7.366 1.00 97.50 117 LYS A O 1
ATOM 882 N N . LYS A 1 118 ? 1.115 6.432 9.198 1.00 97.56 118 LYS A N 1
ATOM 883 C CA . LYS A 1 118 ? 2.249 5.540 8.907 1.00 97.56 118 LYS A CA 1
ATOM 884 C C . LYS A 1 118 ? 2.059 4.793 7.583 1.00 97.56 118 LYS A C 1
ATOM 886 O O . LYS A 1 118 ? 2.987 4.766 6.774 1.00 97.56 118 LYS A O 1
ATOM 891 N N . THR A 1 119 ? 0.872 4.248 7.323 1.00 98.00 119 THR A N 1
ATOM 892 C CA . THR A 1 119 ? 0.551 3.553 6.065 1.00 98.00 119 THR A CA 1
ATOM 893 C C . THR A 1 119 ? 0.567 4.512 4.874 1.00 98.00 119 THR A C 1
ATOM 895 O O . THR A 1 119 ? 1.138 4.178 3.836 1.00 98.00 119 THR A O 1
ATOM 898 N N . ALA A 1 120 ? 0.026 5.728 5.021 1.00 98.31 120 ALA A N 1
ATOM 899 C CA . ALA A 1 120 ? 0.031 6.739 3.961 1.00 98.31 120 ALA A CA 1
ATOM 900 C C . ALA A 1 120 ? 1.452 7.190 3.585 1.00 98.31 120 ALA A C 1
ATOM 902 O O . ALA A 1 120 ? 1.814 7.171 2.410 1.00 98.31 120 ALA A O 1
ATOM 903 N N . ILE A 1 121 ? 2.289 7.516 4.577 1.00 98.38 121 ILE A N 1
ATOM 904 C CA . ILE A 1 121 ? 3.690 7.900 4.344 1.00 98.38 121 ILE A CA 1
ATOM 905 C C . ILE A 1 121 ? 4.477 6.740 3.729 1.00 98.38 121 ILE A C 1
ATOM 907 O O . ILE A 1 121 ? 5.238 6.954 2.792 1.00 98.38 121 ILE A O 1
ATOM 911 N N . SER A 1 122 ? 4.272 5.508 4.205 1.00 98.06 122 SER A N 1
ATOM 912 C CA . SER A 1 122 ? 4.946 4.331 3.635 1.00 98.06 122 SER A CA 1
ATOM 913 C C . SER A 1 122 ? 4.540 4.095 2.176 1.00 98.06 122 SER A C 1
ATOM 915 O O . SER A 1 122 ? 5.385 3.752 1.358 1.00 98.06 122 SER A O 1
ATOM 917 N N . THR A 1 123 ? 3.272 4.331 1.830 1.00 97.94 123 THR A N 1
ATOM 918 C CA . THR A 1 123 ? 2.759 4.231 0.451 1.00 97.94 123 THR A CA 1
ATOM 919 C C . THR A 1 123 ? 3.343 5.313 -0.461 1.00 97.94 123 THR A C 1
ATOM 921 O O . THR A 1 123 ? 3.694 5.048 -1.613 1.00 97.94 123 THR A O 1
ATOM 924 N N . LEU A 1 124 ? 3.492 6.535 0.054 1.00 98.06 124 LEU A N 1
ATOM 925 C CA . LEU A 1 124 ? 4.162 7.612 -0.669 1.00 98.06 124 LEU A CA 1
ATOM 926 C C . LEU A 1 124 ? 5.640 7.276 -0.894 1.00 98.06 124 LEU A C 1
ATOM 928 O O . LEU A 1 124 ? 6.120 7.356 -2.021 1.00 98.06 124 LEU A O 1
ATOM 932 N N . LEU A 1 125 ? 6.338 6.854 0.163 1.00 97.88 125 LEU A N 1
ATOM 933 C CA . LEU A 1 125 ? 7.747 6.477 0.098 1.00 97.88 125 LEU A CA 1
ATOM 934 C C . LEU A 1 125 ? 7.966 5.328 -0.891 1.00 97.88 125 LEU A C 1
ATOM 936 O O . LEU A 1 125 ? 8.871 5.405 -1.713 1.00 97.88 125 LEU A O 1
ATOM 940 N N . TYR A 1 126 ? 7.098 4.314 -0.867 1.00 98.19 126 TYR A N 1
ATOM 941 C CA . TYR A 1 126 ? 7.080 3.235 -1.853 1.00 98.19 126 TYR A CA 1
ATOM 942 C C . TYR A 1 126 ? 7.036 3.788 -3.281 1.00 98.19 126 TYR A C 1
ATOM 944 O O . TYR A 1 126 ? 7.892 3.462 -4.101 1.00 98.19 126 TYR A O 1
ATOM 952 N N . SER A 1 127 ? 6.065 4.664 -3.554 1.00 96.81 127 SER A N 1
ATOM 953 C CA . SER A 1 127 ? 5.836 5.222 -4.889 1.00 96.81 127 SER A CA 1
ATOM 954 C C . SER A 1 127 ? 7.030 6.048 -5.367 1.00 96.81 127 SER A C 1
ATOM 956 O O . SER A 1 127 ? 7.429 5.939 -6.524 1.00 96.81 127 SER A O 1
ATOM 958 N N . VAL A 1 128 ? 7.632 6.843 -4.477 1.00 96.88 128 VAL A N 1
ATOM 959 C CA . VAL A 1 128 ? 8.820 7.655 -4.776 1.00 96.88 128 VAL A CA 1
ATOM 960 C C . VAL A 1 128 ? 10.036 6.773 -5.055 1.00 96.88 128 VAL A C 1
ATOM 962 O O . VAL A 1 128 ? 10.670 6.941 -6.092 1.00 96.88 128 VAL A O 1
ATOM 965 N N . LEU A 1 129 ? 10.346 5.815 -4.176 1.00 95.81 129 LEU A N 1
ATOM 966 C CA . LEU A 1 129 ? 11.504 4.928 -4.336 1.00 95.81 129 LEU A CA 1
ATOM 967 C C . LEU A 1 129 ? 11.398 4.084 -5.608 1.00 95.81 129 LEU A C 1
ATOM 969 O O . LEU A 1 129 ? 12.368 3.974 -6.356 1.00 95.81 129 LEU A O 1
ATOM 973 N N . LEU A 1 130 ? 10.210 3.540 -5.887 1.00 95.81 130 LEU A N 1
ATOM 974 C CA . LEU A 1 130 ? 9.970 2.798 -7.119 1.00 95.81 130 LEU A CA 1
ATOM 975 C C . LEU A 1 130 ? 10.131 3.703 -8.346 1.00 95.81 130 LEU A C 1
ATOM 977 O O . LEU A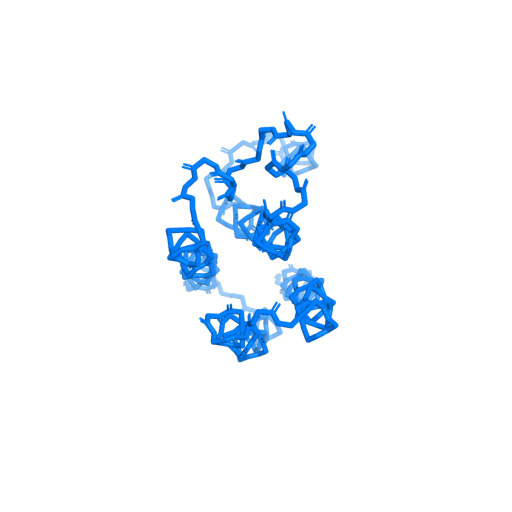 1 130 ? 10.809 3.320 -9.293 1.00 95.81 130 LEU A O 1
ATOM 981 N N . SER A 1 131 ? 9.571 4.916 -8.316 1.00 94.25 131 SER A N 1
ATOM 982 C CA . SER A 1 131 ? 9.687 5.870 -9.429 1.00 94.25 131 SER A CA 1
ATOM 983 C C . SER A 1 131 ? 11.137 6.274 -9.696 1.00 94.25 131 SER A C 1
ATOM 985 O O . SER A 1 131 ? 11.545 6.317 -10.850 1.00 94.25 131 SER A O 1
ATOM 987 N N . ILE A 1 132 ? 11.935 6.516 -8.649 1.00 94.44 132 ILE A N 1
ATOM 988 C CA . ILE A 1 132 ? 13.375 6.793 -8.777 1.00 94.44 132 ILE A CA 1
ATOM 989 C C . ILE A 1 132 ? 14.092 5.587 -9.387 1.00 94.44 132 ILE A C 1
ATOM 991 O O . ILE A 1 132 ? 14.882 5.749 -10.311 1.00 94.44 132 ILE A O 1
ATOM 995 N N . GLY A 1 133 ? 13.794 4.376 -8.911 1.00 92.44 133 GLY A N 1
ATOM 996 C CA . GLY A 1 133 ? 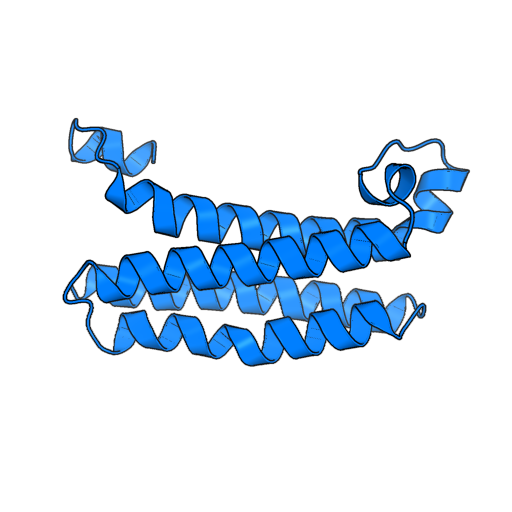14.363 3.149 -9.463 1.00 92.44 133 GLY A CA 1
ATOM 997 C C . GLY A 1 133 ? 14.089 2.964 -10.951 1.00 92.44 133 GLY A C 1
ATOM 998 O O . GLY A 1 133 ? 14.979 2.538 -11.676 1.00 92.44 133 GLY A O 1
ATOM 999 N N . LEU A 1 134 ? 12.886 3.322 -11.402 1.00 91.50 134 LEU A N 1
ATOM 1000 C CA . LEU A 1 134 ? 12.490 3.241 -12.808 1.00 91.50 134 LEU A CA 1
ATOM 1001 C C . LEU A 1 134 ? 12.987 4.402 -13.663 1.00 91.50 134 LEU A C 1
ATOM 1003 O O . LEU A 1 134 ? 13.151 4.224 -14.859 1.00 91.50 134 LEU A O 1
ATOM 1007 N N . ALA A 1 135 ? 13.223 5.576 -13.082 1.00 90.38 135 ALA A N 1
ATOM 1008 C CA . ALA A 1 135 ? 13.825 6.701 -13.795 1.00 90.38 135 ALA A CA 1
ATOM 1009 C C . ALA A 1 135 ? 15.337 6.518 -14.020 1.00 90.38 135 ALA A C 1
ATOM 1011 O O . ALA A 1 135 ? 15.905 7.150 -14.905 1.00 90.38 135 ALA A O 1
ATOM 1012 N N . LEU A 1 136 ? 15.984 5.691 -13.192 1.00 87.31 136 LEU A N 1
ATOM 1013 C CA . LEU A 1 136 ? 17.396 5.314 -13.315 1.00 87.31 136 LEU A CA 1
ATOM 1014 C C . LEU A 1 136 ? 17.620 4.052 -14.164 1.00 87.31 136 LEU A C 1
ATOM 1016 O O . LEU A 1 136 ? 18.772 3.674 -14.376 1.00 87.31 136 LEU A O 1
ATOM 1020 N N . PHE A 1 137 ? 16.536 3.384 -14.560 1.00 77.56 137 PHE A N 1
ATOM 1021 C CA . PHE A 1 137 ? 16.529 2.224 -15.444 1.00 77.56 137 PHE A CA 1
ATOM 1022 C C . PHE A 1 137 ? 16.526 2.676 -16.906 1.00 77.56 137 PHE A C 1
ATOM 1024 O O . PHE A 1 137 ? 17.339 2.127 -17.680 1.00 77.56 137 PHE A O 1
#

Sequence (137 aa):
MGTYFLYTQQLSGLPFLPAAACGLLATAVLNVNNVRDIESDARNGKITLAVRLGRANAINYHWALLGLALLLTLIYLVALPVPLAGWSSLLVAKPLTDAARTLSHSRDGEILTGMLKKTAISTLLYSVLLSIGLALF

InterPro domains:
  IPR000537 UbiA prenyltransferase [PF01040] (1-106)
  IPR026046 UbiA prenyltransferase domain containing protein 1 [PTHR13929] (3-136)
  IPR026046 UbiA prenyltransferase domain containing protein 1 [cd13962] (1-133)

Radius of gyration: 16.44 Å; chains: 1; bounding box: 45×19×48 Å

Organism: NCBI:txid115553

pLDDT: mean 95.6, std 3.1, range [77.56, 98.75]

Secondary structure (DSSP, 8-state):
-HHHHHHHSS--STTHHHHHHHHHHHHHHHHHHHHHSHHHHHHTT---HHHHH-HHHHHHHHHHHHHHHHHHHHHHHHHTT--HHHHGGGGGHHHHHHHHHHHHH---HHHHHHHHHHHHHHHHHHHHHHHHHHH--

Foldseek 3Di:
DVVCCVVVVDDDPLVVLLVLLLVLLVVLLVLLVCLLCLVVCVVVVHDDPCVVLDNVSSLVSSVVSLVSSLVSLVVSCVVDVFDVLLVCLCVLSVLSVVLSVCSNPDNDNVSSVVSSVSSVVNSVSSVVSNVVRVVVD